Protein AF-A0A3B5MCC6-F1 (afdb_monomer_lite)

Sequence (179 aa):
FFPQTEEDYIPYPSVHEVLGRRSPFPLILLPQFGGYWIEGTNHEPKDPPEADHPPCPASHIKLETNSTAKIYRKNFMGKEHFNYYTMDAALSHLVFSMKYEVIGDQEHLRLMLRTKYKTYHDVIPISCLTEFPNVVQMAKLVCEEVNVDRFYPVLYPKVAVFFPPFPCHPSTRNHHDVT

Foldseek 3Di:
DDDPDPPPDQDFDDPVRQVPDDDDGDPDGARPVHDDPDPDPPDDDDDDDDDDDDPPCPPPPVPVDVVVVVCCCVPPQPDDWWWWWDAAPVQGIKIKIWDWDDDPNWIWIWIWIDTPVDIWIDIGTCVVPPDDDDPQVVVCVGPVPDDDPDIGTPPDPCVSVVPDPDPDPPPPPDDDDDD

pLDDT: mean 72.07, std 21.28, range [33.03, 96.0]

Radius of gyration: 26.34 Å; chains: 1; bounding box: 78×43×55 Å

Secondary structure (DSSP, 8-state):
-----TT---PPPPHHHHHTSPSSPPSS---TT--------------PPPS---------------HHHHHHHHHTTTS--EEEEEEETTTEEEEEEEEEEEETTEEEEEEEEE-SS-EEEEEEEGGG-SS---HHHHHHHH-TT---S--EE---TTHHHH-----------------

Structure (mmCIF, N/CA/C/O backbone):
data_AF-A0A3B5MCC6-F1
#
_entry.id   AF-A0A3B5MCC6-F1
#
loop_
_atom_site.group_PDB
_atom_site.id
_atom_site.type_symbol
_atom_site.label_atom_id
_atom_site.label_alt_id
_atom_site.label_comp_id
_atom_site.label_asym_id
_atom_site.label_entity_id
_atom_site.label_seq_id
_atom_site.pdbx_PDB_ins_code
_atom_site.Cartn_x
_atom_site.Cartn_y
_atom_site.Cartn_z
_atom_site.occupancy
_atom_site.B_iso_or_equiv
_atom_site.auth_seq_id
_atom_site.auth_comp_id
_atom_site.auth_asym_id
_atom_site.auth_atom_id
_atom_site.pdbx_PDB_model_num
ATOM 1 N N . PHE A 1 1 ? 56.166 11.956 30.567 1.00 33.41 1 PHE A N 1
ATOM 2 C CA . PHE A 1 1 ? 57.137 11.247 29.716 1.00 33.41 1 PHE A CA 1
ATOM 3 C C . PHE A 1 1 ? 56.467 11.004 28.379 1.00 33.41 1 PHE A C 1
ATOM 5 O O . PHE A 1 1 ? 55.558 10.192 28.313 1.00 33.41 1 PHE A O 1
ATOM 12 N N . PHE A 1 2 ? 56.833 11.785 27.364 1.00 37.22 2 PHE A N 1
ATOM 13 C CA . PHE A 1 2 ? 56.414 11.539 25.987 1.00 37.22 2 PHE A CA 1
ATOM 14 C C . PHE A 1 2 ? 57.323 10.470 25.380 1.00 37.22 2 PHE A C 1
ATOM 16 O O . PHE A 1 2 ? 58.540 10.560 25.550 1.00 37.22 2 PHE A O 1
ATOM 23 N N . PRO A 1 3 ? 56.758 9.559 24.588 1.00 34.88 3 PRO A N 1
ATOM 24 C CA . PRO A 1 3 ? 57.326 9.251 23.298 1.00 34.88 3 PRO A CA 1
ATOM 25 C C . PRO A 1 3 ? 56.350 9.763 22.236 1.00 34.88 3 PRO A C 1
ATOM 27 O O . PRO A 1 3 ? 55.245 9.258 22.077 1.00 34.88 3 PRO A O 1
ATOM 30 N N . GLN A 1 4 ? 56.757 10.825 21.541 1.00 49.97 4 GLN A N 1
ATOM 31 C CA . GLN A 1 4 ? 56.375 10.998 20.148 1.00 49.97 4 GLN A CA 1
ATOM 32 C C . GLN A 1 4 ? 57.228 9.993 19.378 1.00 49.97 4 GLN A C 1
ATOM 34 O O . GLN A 1 4 ? 58.433 10.200 19.251 1.00 49.97 4 GLN A O 1
ATOM 39 N N . THR A 1 5 ? 56.637 8.902 18.910 1.00 44.19 5 THR A N 1
ATOM 40 C CA . THR A 1 5 ? 57.258 8.081 17.874 1.00 44.19 5 THR A CA 1
ATOM 41 C C . THR A 1 5 ? 56.305 8.012 16.698 1.00 44.19 5 THR A C 1
ATOM 43 O O . THR A 1 5 ? 55.149 7.616 16.811 1.00 44.19 5 THR A O 1
ATOM 46 N N . GLU A 1 6 ? 56.826 8.434 15.556 1.00 49.50 6 GLU A N 1
ATOM 47 C CA . GLU A 1 6 ? 56.264 8.410 14.203 1.00 49.50 6 GLU A CA 1
ATOM 48 C C . GLU A 1 6 ? 55.990 6.969 13.695 1.00 49.50 6 GLU A C 1
ATOM 50 O O . GLU A 1 6 ? 55.875 6.730 12.498 1.00 49.50 6 GLU A O 1
ATOM 55 N N . GLU A 1 7 ? 55.914 5.989 14.603 1.00 46.84 7 GLU A N 1
ATOM 56 C CA . GLU A 1 7 ? 56.050 4.551 14.338 1.00 46.84 7 GLU A CA 1
ATOM 57 C C . GLU A 1 7 ? 54.739 3.757 14.468 1.00 46.84 7 GLU A C 1
ATOM 59 O O . GLU A 1 7 ? 54.701 2.593 14.083 1.00 46.84 7 GLU A O 1
ATOM 64 N N . ASP A 1 8 ? 53.637 4.378 14.899 1.00 51.34 8 ASP A N 1
ATOM 65 C CA . ASP A 1 8 ? 52.314 3.726 14.957 1.00 51.34 8 ASP A CA 1
ATOM 66 C C . ASP A 1 8 ? 51.485 3.925 13.670 1.00 51.34 8 ASP A C 1
ATOM 68 O O . ASP A 1 8 ? 50.261 3.759 13.653 1.00 51.34 8 ASP A O 1
ATOM 72 N N . TYR A 1 9 ? 52.130 4.283 12.553 1.00 55.53 9 TYR A N 1
ATOM 73 C CA . TYR A 1 9 ? 51.455 4.329 11.259 1.00 55.53 9 TYR A CA 1
ATOM 74 C C . TYR A 1 9 ? 51.383 2.926 10.653 1.00 55.53 9 TYR A C 1
ATOM 76 O O . TYR A 1 9 ? 52.325 2.441 10.031 1.00 55.53 9 TYR A O 1
ATOM 84 N N . ILE A 1 10 ? 50.233 2.273 10.808 1.00 60.38 10 ILE A N 1
ATOM 85 C CA . ILE A 1 10 ? 49.929 1.032 10.093 1.00 60.38 10 ILE A CA 1
ATOM 86 C C . ILE A 1 10 ? 49.750 1.376 8.602 1.00 60.38 10 ILE A C 1
ATOM 88 O O . ILE A 1 10 ? 48.780 2.059 8.258 1.00 60.38 10 ILE A O 1
ATOM 92 N N . PRO A 1 11 ? 50.633 0.918 7.693 1.00 66.06 11 PRO A N 1
ATOM 93 C CA . PRO A 1 11 ? 50.553 1.297 6.291 1.00 66.06 11 PRO A CA 1
ATOM 94 C C . PRO A 1 11 ? 49.336 0.643 5.628 1.00 66.06 11 PRO A C 1
ATOM 96 O O . PRO A 1 11 ? 49.223 -0.583 5.542 1.00 66.06 11 PRO A O 1
ATOM 99 N N . TYR A 1 12 ? 48.422 1.470 5.122 1.00 65.69 12 TYR A N 1
ATOM 100 C CA . TYR A 1 12 ? 47.371 1.008 4.221 1.00 65.69 12 TYR A CA 1
ATOM 101 C C . TYR A 1 12 ? 47.930 0.879 2.798 1.00 65.69 12 TYR A C 1
ATOM 103 O O . TYR A 1 12 ? 48.742 1.712 2.385 1.00 65.69 12 TY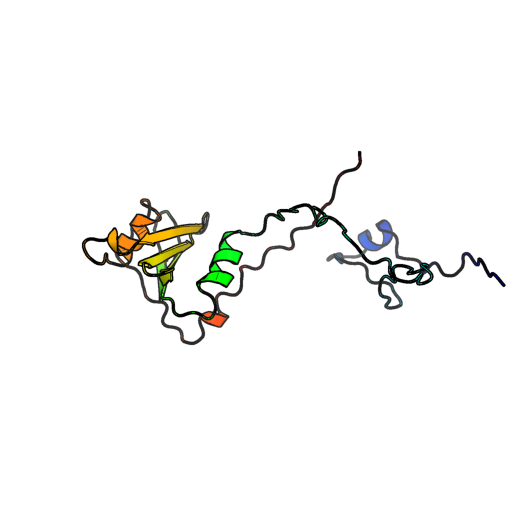R A O 1
ATOM 111 N N . PRO A 1 13 ? 47.503 -0.139 2.027 1.00 68.94 13 PRO A N 1
ATOM 112 C CA . PRO A 1 13 ? 47.920 -0.267 0.637 1.00 68.94 13 PRO A CA 1
ATOM 113 C C . PRO A 1 13 ? 47.466 0.964 -0.150 1.00 68.94 13 PRO A C 1
ATOM 115 O O . PRO A 1 13 ? 46.351 1.462 0.036 1.00 68.94 13 PRO A O 1
ATOM 118 N N . SER A 1 14 ? 48.326 1.459 -1.040 1.00 72.81 14 SER A N 1
ATOM 119 C CA . SER A 1 14 ? 47.983 2.628 -1.853 1.00 72.81 14 SER A CA 1
ATOM 120 C C . SER A 1 14 ? 46.814 2.312 -2.791 1.00 72.81 14 SER A C 1
ATOM 122 O O . SER A 1 14 ? 46.636 1.174 -3.230 1.00 72.81 14 SER A O 1
ATOM 124 N N . VAL A 1 15 ? 46.037 3.332 -3.165 1.00 71.75 15 VAL A N 1
ATOM 125 C CA . VAL A 1 15 ? 44.920 3.171 -4.114 1.00 71.75 15 VAL A CA 1
ATOM 126 C C . VAL A 1 15 ? 45.390 2.508 -5.418 1.00 71.75 15 VAL A C 1
ATOM 128 O O . VAL A 1 15 ? 44.724 1.614 -5.932 1.00 71.75 15 VAL A O 1
ATOM 131 N N . HIS A 1 16 ? 46.580 2.868 -5.905 1.00 74.69 16 HIS A N 1
ATOM 132 C CA . HIS A 1 16 ? 47.186 2.285 -7.105 1.00 74.69 16 HIS A CA 1
ATOM 133 C C . HIS A 1 16 ? 47.501 0.786 -6.948 1.00 74.69 16 HIS A C 1
ATOM 135 O O . HIS A 1 16 ? 47.329 0.017 -7.891 1.00 74.69 16 HIS A O 1
ATOM 141 N N . GLU A 1 17 ? 47.903 0.351 -5.753 1.00 76.31 17 GLU A N 1
ATOM 142 C CA . GLU A 1 17 ? 48.181 -1.056 -5.447 1.00 76.31 17 GLU A CA 1
ATOM 143 C C . GLU A 1 17 ? 46.896 -1.897 -5.385 1.00 76.31 17 GLU A C 1
ATOM 145 O O . GLU A 1 17 ? 46.863 -3.040 -5.844 1.00 76.31 17 GLU A O 1
ATOM 150 N N . VAL A 1 18 ? 45.813 -1.326 -4.854 1.00 73.94 18 VAL A N 1
ATOM 151 C CA . VAL A 1 18 ? 44.501 -1.988 -4.779 1.00 73.94 18 VAL A CA 1
ATOM 152 C C . VAL A 1 18 ? 43.879 -2.119 -6.168 1.00 73.94 18 VAL A C 1
ATOM 154 O O . VAL A 1 18 ? 43.361 -3.184 -6.506 1.00 73.94 18 VAL A O 1
ATOM 157 N N . LEU A 1 19 ? 43.979 -1.070 -6.988 1.00 73.06 19 LEU A N 1
ATOM 158 C CA . LEU A 1 19 ? 43.454 -1.047 -8.355 1.00 73.06 19 LEU A CA 1
ATOM 159 C C . LEU A 1 19 ? 44.284 -1.882 -9.345 1.00 73.06 19 LEU A C 1
ATOM 161 O O . LEU A 1 19 ? 43.780 -2.248 -10.404 1.00 73.06 19 LEU A O 1
ATOM 165 N N . GLY A 1 20 ? 45.525 -2.236 -8.998 1.00 76.75 20 GLY A N 1
ATOM 166 C CA . GLY A 1 20 ? 46.351 -3.171 -9.768 1.00 76.75 20 GLY A CA 1
ATOM 167 C C . GLY A 1 20 ? 45.939 -4.646 -9.632 1.00 76.75 20 GLY A C 1
ATOM 168 O O . GLY A 1 20 ? 46.444 -5.496 -10.368 1.00 76.75 20 GLY A O 1
ATOM 169 N N . ARG A 1 21 ? 45.034 -4.982 -8.700 1.00 78.44 21 ARG A N 1
ATOM 170 C CA . ARG A 1 21 ? 44.559 -6.359 -8.472 1.00 78.44 21 ARG A CA 1
ATOM 171 C C . ARG A 1 21 ? 43.465 -6.745 -9.473 1.00 78.44 21 ARG A C 1
ATOM 173 O O . ARG A 1 21 ? 42.794 -5.900 -10.055 1.00 78.44 21 ARG A O 1
ATOM 180 N N . ARG A 1 22 ? 43.267 -8.050 -9.690 1.00 68.94 22 ARG A N 1
ATOM 181 C CA . ARG A 1 22 ? 42.173 -8.538 -10.547 1.00 68.94 22 ARG A CA 1
ATOM 182 C C . ARG A 1 22 ? 40.823 -8.281 -9.874 1.00 68.94 22 ARG A C 1
ATOM 184 O O . ARG A 1 22 ? 40.689 -8.476 -8.671 1.00 68.94 22 ARG A O 1
ATOM 191 N N . SER A 1 23 ? 39.834 -7.872 -10.666 1.00 68.19 23 SER A N 1
ATOM 192 C CA . SER A 1 23 ? 38.463 -7.625 -10.208 1.00 68.19 23 SER A CA 1
ATOM 193 C C . SER A 1 23 ? 37.859 -8.842 -9.486 1.00 68.19 23 SER A C 1
ATOM 195 O O . SER A 1 23 ? 38.137 -9.969 -9.913 1.00 68.19 23 SER A O 1
ATOM 197 N N . PRO A 1 24 ? 36.958 -8.648 -8.501 1.00 70.62 24 PRO A N 1
ATOM 198 C CA . PRO A 1 24 ? 36.338 -7.380 -8.087 1.00 70.62 24 PRO A CA 1
ATOM 199 C C . PRO A 1 24 ? 37.113 -6.622 -6.995 1.00 70.62 24 PRO A C 1
ATOM 201 O O . PRO A 1 24 ? 37.645 -7.218 -6.062 1.00 70.62 24 PRO A O 1
ATOM 204 N N . PHE A 1 25 ? 37.139 -5.289 -7.099 1.00 76.38 25 PHE A N 1
ATOM 205 C CA . PHE A 1 25 ? 37.802 -4.424 -6.120 1.00 76.38 25 PHE A CA 1
ATOM 206 C C . PHE A 1 25 ? 36.980 -4.299 -4.829 1.00 76.38 25 PHE A C 1
ATOM 208 O O . PHE A 1 25 ? 35.753 -4.184 -4.895 1.00 76.38 25 PHE A O 1
ATOM 215 N N . PRO A 1 26 ? 37.628 -4.295 -3.653 1.00 72.00 26 PRO A N 1
ATOM 216 C CA . PRO A 1 26 ? 36.928 -4.134 -2.387 1.00 72.00 26 PRO A CA 1
ATOM 217 C C . PRO A 1 26 ? 36.353 -2.717 -2.260 1.00 72.00 26 PRO A C 1
ATOM 219 O O . PRO A 1 26 ? 37.056 -1.733 -2.471 1.00 72.00 26 PRO A O 1
ATOM 222 N N . LEU A 1 27 ? 35.080 -2.614 -1.864 1.00 70.50 27 LEU A N 1
ATOM 223 C CA . LEU A 1 27 ? 34.432 -1.330 -1.551 1.00 70.50 27 LEU A CA 1
ATOM 224 C C . LEU A 1 27 ? 34.966 -0.706 -0.250 1.00 70.50 27 LEU A C 1
ATOM 226 O O . LEU A 1 27 ? 34.850 0.499 -0.055 1.00 70.50 27 LEU A O 1
ATOM 230 N N . ILE A 1 28 ? 35.525 -1.527 0.645 1.00 71.19 28 ILE A N 1
ATOM 231 C CA . ILE A 1 28 ? 36.102 -1.115 1.927 1.00 71.19 28 ILE A CA 1
ATOM 232 C C . ILE A 1 28 ? 37.450 -1.818 2.082 1.00 71.19 28 ILE A C 1
ATOM 234 O O . ILE A 1 28 ? 37.524 -3.045 2.005 1.00 71.19 28 ILE A O 1
ATOM 238 N N . LEU A 1 29 ? 38.509 -1.045 2.323 1.00 67.19 29 LEU A N 1
ATOM 239 C CA . LEU A 1 29 ? 39.814 -1.574 2.704 1.00 67.19 29 LEU A CA 1
ATOM 240 C C . LEU A 1 29 ? 39.858 -1.703 4.221 1.00 67.19 29 LEU A C 1
ATOM 242 O O . LEU A 1 29 ? 39.851 -0.707 4.940 1.00 67.19 29 LEU A O 1
ATOM 246 N N . LEU A 1 30 ? 39.868 -2.941 4.700 1.00 63.84 30 LEU A N 1
ATOM 247 C CA . LEU A 1 30 ? 40.034 -3.207 6.120 1.00 63.84 30 LEU A CA 1
ATOM 248 C C . LEU A 1 30 ? 41.505 -2.997 6.521 1.00 63.84 30 LEU A C 1
ATOM 250 O O . LEU A 1 30 ? 42.397 -3.339 5.737 1.00 63.84 30 LEU A O 1
ATOM 254 N N . PRO A 1 31 ? 41.776 -2.481 7.733 1.00 65.44 31 PRO A N 1
ATOM 255 C CA . PRO A 1 31 ? 43.127 -2.455 8.281 1.00 65.44 31 PRO A CA 1
ATOM 256 C C . PRO A 1 31 ? 43.690 -3.876 8.335 1.00 65.44 31 PRO A C 1
ATOM 258 O O . PRO A 1 31 ? 43.001 -4.793 8.784 1.00 65.44 31 PRO A O 1
ATOM 261 N N . GLN A 1 32 ? 44.942 -4.064 7.912 1.00 59.84 32 GLN A N 1
ATOM 262 C CA . GLN A 1 32 ? 45.562 -5.395 7.808 1.00 59.84 32 GLN A CA 1
ATOM 263 C C . GLN A 1 32 ? 45.638 -6.137 9.154 1.00 59.84 32 GLN A C 1
ATOM 265 O O . GLN A 1 32 ? 45.666 -7.363 9.180 1.00 59.84 32 GLN A O 1
ATOM 270 N N . PHE A 1 33 ? 45.612 -5.397 10.264 1.00 61.53 33 PHE A N 1
ATOM 271 C CA . PHE A 1 33 ? 45.698 -5.935 11.621 1.00 61.53 33 PHE A CA 1
ATOM 272 C C . PHE A 1 33 ? 44.372 -5.909 12.391 1.00 61.53 33 PHE A C 1
ATOM 274 O O . PHE A 1 33 ? 44.370 -6.208 13.577 1.00 61.53 33 PHE A O 1
ATOM 281 N N . GLY A 1 34 ? 43.250 -5.575 11.738 1.00 60.12 34 GLY A N 1
ATOM 282 C CA . GLY A 1 34 ? 41.932 -5.563 12.378 1.00 60.12 34 GLY A CA 1
ATOM 283 C C . GLY A 1 34 ? 41.836 -4.553 13.526 1.00 60.12 34 GLY A C 1
ATOM 284 O O . GLY A 1 34 ? 41.986 -4.904 14.690 1.00 60.12 34 GLY A O 1
ATOM 285 N N . GLY A 1 35 ? 41.547 -3.293 13.198 1.00 62.03 35 GLY A N 1
ATOM 286 C CA . GLY A 1 35 ? 41.326 -2.225 14.175 1.00 62.03 35 GLY A CA 1
ATOM 287 C C . GLY A 1 35 ? 40.016 -1.486 13.919 1.00 62.03 35 GLY A C 1
ATOM 288 O O . GLY A 1 35 ? 39.543 -1.416 12.784 1.00 62.03 35 GLY A O 1
ATOM 289 N N . TYR A 1 36 ? 39.434 -0.928 14.977 1.00 56.56 36 TYR A N 1
ATOM 290 C CA . TYR A 1 36 ? 38.357 0.055 14.881 1.00 56.56 36 TYR A CA 1
ATOM 291 C C . TYR A 1 36 ? 38.975 1.455 14.897 1.00 56.56 36 TYR A C 1
ATOM 293 O O . TYR A 1 36 ? 40.014 1.660 15.521 1.00 56.56 36 TYR A O 1
ATOM 301 N N . TRP A 1 37 ? 38.348 2.417 14.219 1.00 58.12 37 TRP A N 1
ATOM 302 C CA . TRP A 1 37 ? 38.738 3.822 14.327 1.00 58.12 37 TRP A CA 1
ATOM 303 C C . TRP A 1 37 ? 38.507 4.273 15.768 1.00 58.12 37 TRP A C 1
ATOM 305 O O . TRP A 1 37 ? 37.364 4.417 16.197 1.00 58.12 37 TRP A O 1
ATOM 315 N N . ILE A 1 38 ? 39.587 4.430 16.529 1.00 53.94 38 ILE A N 1
ATOM 316 C CA . ILE A 1 38 ? 39.522 4.970 17.882 1.00 53.94 38 ILE A CA 1
ATOM 317 C C . ILE A 1 38 ? 39.633 6.481 17.725 1.00 53.94 38 ILE A C 1
ATOM 319 O O . ILE A 1 38 ? 40.717 7.020 17.511 1.00 53.94 38 ILE A O 1
ATOM 323 N N . GLU A 1 39 ? 38.492 7.160 17.737 1.00 60.19 39 GLU A N 1
ATOM 324 C CA . GLU A 1 39 ? 38.467 8.612 17.856 1.00 60.19 39 GLU A CA 1
ATOM 325 C C . GLU A 1 39 ? 39.092 8.960 19.211 1.00 60.19 39 GLU A C 1
ATOM 327 O O . GLU A 1 39 ? 38.610 8.528 20.259 1.00 60.19 39 GLU A O 1
ATOM 332 N N . GLY A 1 40 ? 40.247 9.628 19.189 1.00 53.03 40 GLY A N 1
ATOM 333 C CA . GLY A 1 40 ? 41.027 9.899 20.389 1.00 53.03 40 GLY A CA 1
ATOM 334 C C . GLY A 1 40 ? 40.257 10.809 21.338 1.00 53.03 40 GLY A C 1
ATOM 335 O O . GLY A 1 40 ? 40.265 12.025 21.174 1.00 53.03 40 GLY A O 1
ATOM 336 N N . THR A 1 41 ? 39.624 10.243 22.362 1.00 52.53 41 THR A N 1
ATOM 337 C CA . THR A 1 41 ? 39.023 10.999 23.464 1.00 52.53 41 THR A CA 1
ATOM 338 C C . THR A 1 41 ? 40.120 11.504 24.405 1.00 52.53 41 THR A C 1
ATOM 340 O O . THR A 1 41 ? 40.207 11.083 25.555 1.00 52.53 41 THR A O 1
ATOM 343 N N . ASN A 1 42 ? 40.977 12.411 23.930 1.00 51.00 42 ASN A N 1
ATOM 344 C CA . ASN A 1 42 ? 41.877 13.196 24.782 1.00 51.00 42 ASN A CA 1
ATOM 345 C C . ASN A 1 42 ? 41.143 14.427 25.332 1.00 51.00 42 ASN A C 1
ATOM 347 O O . ASN A 1 42 ? 41.609 15.557 25.208 1.00 51.00 42 ASN A O 1
ATOM 351 N N . HIS A 1 43 ? 39.974 14.212 25.926 1.00 51.91 43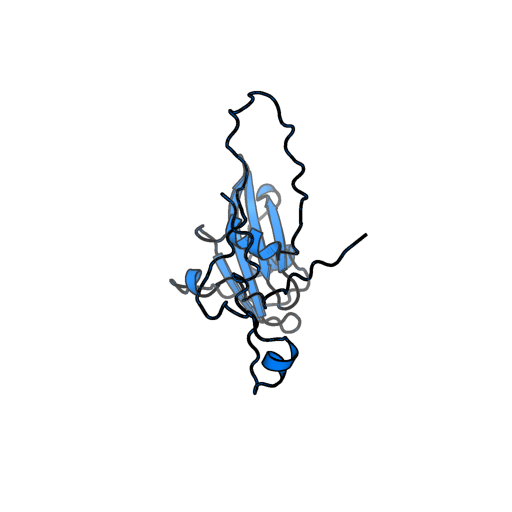 HIS A N 1
ATOM 352 C CA . HIS A 1 43 ? 39.346 15.220 26.762 1.00 51.91 43 HIS A CA 1
ATOM 353 C C . HIS A 1 43 ? 39.321 14.671 28.177 1.00 51.91 43 HIS A C 1
ATOM 355 O O . HIS A 1 43 ? 38.577 13.742 28.483 1.00 51.91 43 HIS A O 1
ATOM 361 N N . GLU A 1 44 ? 40.181 15.233 29.026 1.00 42.75 44 GLU A N 1
ATOM 362 C CA . GLU A 1 44 ? 40.066 15.049 30.466 1.00 42.75 44 GLU A CA 1
ATOM 363 C C . GLU A 1 44 ? 38.631 15.403 30.885 1.00 42.75 44 GLU A C 1
ATOM 365 O O . GLU A 1 44 ? 38.132 16.463 30.484 1.00 42.75 44 GLU A O 1
ATOM 370 N N . PRO A 1 45 ? 37.937 14.536 31.641 1.00 44.94 45 PRO A N 1
ATOM 371 C CA . PRO A 1 45 ? 36.566 14.791 32.038 1.00 44.94 45 PRO A CA 1
ATOM 372 C C . PRO A 1 45 ? 36.573 15.911 33.081 1.00 44.94 45 PRO A C 1
ATOM 374 O O . PRO A 1 45 ? 36.793 15.674 34.265 1.00 44.94 45 PRO A O 1
ATOM 377 N N . LYS A 1 46 ? 36.373 17.155 32.638 1.00 39.34 46 LYS A N 1
ATOM 378 C CA . LYS A 1 46 ? 35.967 18.239 33.534 1.00 39.34 46 LYS A CA 1
ATOM 379 C C . LYS A 1 46 ? 34.474 18.095 33.813 1.00 39.34 46 LYS A C 1
ATOM 381 O O . LYS A 1 46 ? 33.697 17.867 32.889 1.00 39.34 46 LYS A O 1
ATOM 386 N N . ASP A 1 47 ? 34.137 18.199 35.094 1.00 40.91 47 ASP A N 1
ATOM 387 C CA . ASP A 1 47 ? 32.806 18.061 35.691 1.00 40.91 47 ASP A CA 1
ATOM 388 C C . ASP A 1 47 ? 31.675 18.738 34.891 1.00 40.91 47 ASP A C 1
ATOM 390 O O . ASP A 1 47 ? 31.908 19.741 34.208 1.00 40.91 47 ASP A O 1
ATOM 394 N N . PRO A 1 48 ? 30.434 18.220 34.977 1.00 45.09 48 PRO A N 1
ATOM 395 C CA . PRO A 1 48 ? 29.336 18.697 34.152 1.00 45.09 48 PRO A CA 1
ATOM 396 C C . PRO A 1 48 ? 28.893 20.095 34.606 1.00 45.09 48 PRO A C 1
ATOM 398 O O . PRO A 1 48 ? 28.583 20.277 35.785 1.00 45.09 48 PRO A O 1
ATOM 401 N N . PRO A 1 49 ? 28.774 21.082 33.704 1.00 40.25 49 PRO A N 1
ATOM 402 C CA . PRO A 1 49 ? 27.943 22.238 33.974 1.00 40.25 49 PRO A CA 1
ATOM 403 C C . PRO A 1 49 ? 26.487 21.880 33.659 1.00 40.25 49 PRO A C 1
ATOM 405 O O . PRO A 1 49 ? 26.150 21.503 32.537 1.00 40.25 49 PRO A O 1
ATOM 408 N N . GLU A 1 50 ? 25.629 22.003 34.669 1.00 46.03 50 GLU A N 1
ATOM 409 C CA . GLU A 1 50 ? 24.185 22.134 34.497 1.00 46.03 50 GLU A CA 1
ATOM 410 C C . GLU A 1 50 ? 23.831 23.375 33.653 1.00 46.03 50 GLU A C 1
ATOM 412 O O . GLU A 1 50 ? 24.542 24.381 33.671 1.00 46.03 50 GLU A O 1
ATOM 417 N N . ALA A 1 51 ? 22.648 23.293 33.036 1.00 47.19 51 ALA A N 1
ATOM 418 C CA . ALA A 1 51 ? 21.833 24.349 32.427 1.00 47.19 51 ALA A CA 1
ATOM 419 C C . ALA A 1 51 ? 21.998 24.630 30.914 1.00 47.19 51 ALA A C 1
ATOM 421 O O . ALA A 1 51 ? 23.017 25.109 30.425 1.00 47.19 51 ALA A O 1
ATOM 422 N N . ASP A 1 52 ? 20.876 24.389 30.223 1.00 46.16 52 ASP A N 1
ATOM 423 C CA . ASP A 1 52 ? 20.390 25.033 28.998 1.00 46.16 52 ASP A CA 1
ATOM 424 C C . ASP A 1 52 ? 21.323 25.082 27.783 1.00 46.16 52 ASP A C 1
ATOM 426 O O . ASP A 1 52 ? 21.8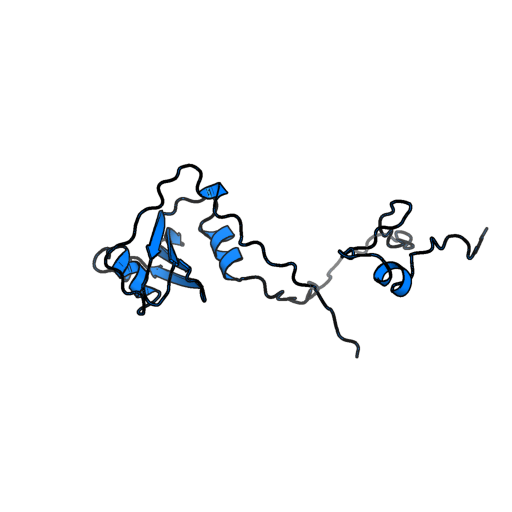19 26.127 27.360 1.00 46.16 52 ASP A O 1
ATOM 430 N N . HIS A 1 53 ? 21.435 23.940 27.105 1.00 42.84 53 HIS A N 1
ATOM 431 C CA . HIS A 1 53 ? 21.811 23.916 25.694 1.00 42.84 53 HIS A CA 1
ATOM 432 C C . HIS A 1 53 ? 20.526 23.990 24.846 1.00 42.84 53 HIS A C 1
ATOM 434 O O . HIS A 1 53 ? 19.651 23.133 25.008 1.00 42.84 53 HIS A O 1
ATOM 440 N N . PRO A 1 54 ? 20.378 24.964 23.926 1.00 43.41 54 PRO A N 1
ATOM 441 C CA . PRO A 1 54 ? 19.300 24.926 22.945 1.00 43.41 54 PRO A CA 1
ATOM 442 C C . PRO A 1 54 ? 19.414 23.617 22.150 1.00 43.41 54 PRO A C 1
ATOM 444 O O . PRO A 1 54 ? 20.541 23.169 21.915 1.00 43.41 54 PRO A O 1
ATOM 447 N N . PRO A 1 55 ? 18.302 22.995 21.707 1.00 41.22 55 PRO A N 1
ATOM 448 C CA . PRO A 1 55 ? 18.384 21.798 20.887 1.00 41.22 55 PRO A CA 1
ATOM 449 C C . PRO A 1 55 ? 19.234 22.137 19.669 1.00 41.22 55 PRO A C 1
ATOM 451 O O . PRO A 1 55 ? 18.843 22.978 18.857 1.00 41.22 55 PRO A O 1
ATOM 454 N N . CYS A 1 56 ? 20.415 21.523 19.574 1.00 33.03 56 CYS A N 1
ATOM 455 C CA . CYS A 1 56 ? 21.256 21.630 18.398 1.00 33.03 56 CYS A CA 1
ATOM 456 C C . CYS A 1 56 ? 20.354 21.390 17.184 1.00 33.03 56 CYS A C 1
ATOM 458 O O . CYS A 1 56 ? 19.688 20.346 17.141 1.00 33.03 56 CYS A O 1
ATOM 460 N N . PRO A 1 57 ? 20.296 22.304 16.200 1.00 45.22 57 PRO A N 1
ATOM 461 C CA . PRO A 1 57 ? 19.695 21.993 14.924 1.00 45.22 57 PRO A CA 1
ATOM 462 C C . PRO A 1 57 ? 20.682 21.042 14.255 1.00 45.22 57 PRO A C 1
ATOM 464 O O . PRO A 1 57 ? 21.486 21.438 13.414 1.00 45.22 57 PRO A O 1
ATOM 467 N N . ALA A 1 58 ? 20.661 19.780 14.691 1.00 45.25 58 ALA A N 1
ATOM 468 C CA . ALA A 1 58 ? 21.146 18.662 13.922 1.00 45.25 58 ALA A CA 1
ATOM 469 C C . ALA A 1 58 ? 20.311 18.713 12.654 1.00 45.25 58 ALA A C 1
ATOM 471 O O . ALA A 1 58 ? 19.157 18.277 12.608 1.00 45.25 58 ALA A O 1
ATOM 472 N N . SER A 1 59 ? 20.891 19.437 11.703 1.00 46.97 59 SER A N 1
ATOM 473 C CA . SER A 1 59 ? 20.616 19.448 10.293 1.00 46.97 59 SER A CA 1
ATOM 474 C C . SER A 1 59 ? 19.757 18.248 9.960 1.00 46.97 59 SER A C 1
ATOM 476 O O . SER A 1 59 ? 20.149 17.089 10.111 1.00 46.97 59 SER A O 1
ATOM 478 N N . HIS A 1 60 ? 18.533 18.554 9.549 1.00 47.16 60 HIS A N 1
ATOM 479 C CA . HIS A 1 60 ? 17.669 17.647 8.827 1.00 47.16 60 HIS A CA 1
ATOM 480 C C . HIS A 1 60 ? 18.438 17.237 7.557 1.00 47.16 60 HIS A C 1
ATOM 482 O O . HIS A 1 60 ? 18.171 17.726 6.462 1.00 47.16 60 HIS A O 1
ATOM 488 N N . ILE A 1 61 ? 19.440 16.363 7.693 1.00 48.69 61 ILE A N 1
ATOM 489 C CA . ILE A 1 61 ? 20.096 15.678 6.593 1.00 48.69 61 ILE A CA 1
ATOM 490 C C . ILE A 1 61 ? 19.019 14.721 6.119 1.00 48.69 61 ILE A C 1
ATOM 492 O O . ILE A 1 61 ? 18.879 13.582 6.576 1.00 48.69 61 ILE A O 1
ATOM 496 N N . LYS A 1 62 ? 18.161 15.258 5.255 1.00 48.81 62 LYS A N 1
ATOM 497 C CA . LYS A 1 62 ? 17.101 14.557 4.559 1.00 48.81 62 LYS A CA 1
ATOM 498 C C . LYS A 1 62 ? 17.800 13.688 3.524 1.00 48.81 62 LYS A C 1
ATOM 500 O O . LYS A 1 62 ? 17.762 13.955 2.334 1.00 48.81 62 LYS A O 1
ATOM 505 N N . LEU A 1 63 ? 18.489 12.658 4.018 1.00 52.72 63 LEU A N 1
ATOM 506 C CA . LEU A 1 63 ? 18.940 11.531 3.228 1.00 52.72 63 LEU A CA 1
ATOM 507 C C . LEU A 1 63 ? 17.722 11.122 2.405 1.00 52.72 63 LEU A C 1
ATOM 509 O O . LEU A 1 63 ? 16.684 10.859 3.027 1.00 52.72 63 LEU A O 1
ATOM 513 N N . GLU A 1 64 ? 17.838 11.141 1.073 1.00 47.66 64 GLU A N 1
ATOM 514 C CA . GLU A 1 64 ? 16.859 10.704 0.060 1.00 47.66 64 GLU A CA 1
ATOM 515 C C . GLU A 1 64 ? 16.433 9.253 0.349 1.00 47.66 64 GLU A C 1
ATOM 517 O O . GLU A 1 64 ? 16.794 8.278 -0.300 1.00 47.66 64 GLU A O 1
ATOM 522 N N . THR A 1 65 ? 15.732 9.073 1.458 1.00 52.66 65 THR A N 1
ATOM 523 C CA . THR A 1 65 ? 15.326 7.791 1.989 1.00 52.66 65 THR A CA 1
ATOM 524 C C . THR A 1 65 ? 13.941 7.622 1.441 1.00 52.66 65 THR A C 1
ATOM 526 O O . THR A 1 65 ? 13.048 8.288 1.963 1.00 52.66 65 THR A O 1
ATOM 529 N N . ASN A 1 66 ? 13.788 6.778 0.415 1.00 62.84 66 ASN A N 1
ATOM 530 C CA . ASN A 1 66 ? 12.512 6.319 -0.143 1.00 62.84 66 ASN A CA 1
ATOM 531 C C . ASN A 1 66 ? 11.376 6.492 0.880 1.00 62.84 66 ASN A C 1
ATOM 533 O O . ASN A 1 66 ? 11.200 5.654 1.775 1.00 62.84 66 ASN A O 1
ATOM 537 N N . SER A 1 67 ? 10.669 7.626 0.815 1.00 73.38 67 SER A N 1
ATOM 538 C CA . SER A 1 67 ? 9.706 8.047 1.845 1.00 73.38 67 SER A CA 1
ATOM 539 C C . SER A 1 67 ? 8.610 6.992 1.990 1.00 73.38 67 SER A C 1
ATOM 541 O O . SER A 1 67 ? 8.190 6.651 3.094 1.00 73.38 67 SER A O 1
ATOM 543 N N . THR A 1 68 ? 8.286 6.345 0.877 1.00 77.81 68 THR A N 1
ATOM 544 C CA . THR A 1 68 ? 7.457 5.153 0.752 1.00 77.81 68 THR A CA 1
ATOM 545 C C . THR A 1 68 ? 7.883 3.987 1.646 1.00 77.81 68 THR A C 1
ATOM 547 O O . THR A 1 68 ? 7.046 3.403 2.332 1.00 77.81 68 THR A O 1
ATOM 550 N N . ALA A 1 69 ? 9.170 3.630 1.682 1.00 75.19 69 ALA A N 1
ATOM 551 C CA . ALA A 1 69 ? 9.640 2.505 2.492 1.00 75.19 69 ALA A CA 1
ATOM 552 C C . ALA A 1 69 ? 9.479 2.796 3.992 1.00 75.19 69 ALA A C 1
ATOM 554 O O . ALA A 1 69 ? 9.168 1.896 4.774 1.00 75.19 69 ALA A O 1
ATOM 555 N N . LYS A 1 70 ? 9.638 4.065 4.396 1.00 83.94 70 LYS A N 1
ATOM 556 C CA . LYS A 1 70 ? 9.332 4.517 5.761 1.00 83.94 70 LYS A CA 1
ATOM 557 C C . LYS A 1 70 ? 7.832 4.418 6.055 1.00 83.94 70 LYS A C 1
ATOM 559 O O . LYS A 1 70 ? 7.470 3.902 7.110 1.00 83.94 70 LYS A O 1
ATOM 564 N N . ILE A 1 71 ? 6.976 4.846 5.124 1.00 85.56 71 ILE A N 1
ATOM 565 C CA . ILE A 1 71 ? 5.511 4.768 5.254 1.00 85.56 71 ILE A CA 1
ATOM 566 C C . ILE A 1 71 ? 5.057 3.315 5.431 1.00 85.56 71 ILE A C 1
ATOM 568 O O . ILE A 1 71 ? 4.323 3.021 6.373 1.00 85.56 71 ILE A O 1
ATOM 572 N N . TYR A 1 72 ? 5.539 2.393 4.591 1.00 86.19 72 TYR A N 1
ATOM 573 C CA . TYR A 1 72 ? 5.163 0.981 4.681 1.00 86.19 72 TYR A CA 1
ATOM 574 C C . TYR A 1 72 ? 5.573 0.362 6.023 1.00 86.19 72 TYR A C 1
ATOM 576 O O . TYR A 1 72 ? 4.748 -0.240 6.710 1.00 86.19 72 TYR A O 1
ATOM 584 N N . ARG A 1 73 ? 6.825 0.582 6.449 1.00 88.12 73 ARG A N 1
ATOM 585 C CA . ARG A 1 73 ? 7.322 0.091 7.745 1.00 88.12 73 ARG A CA 1
ATOM 586 C C . ARG A 1 73 ? 6.547 0.655 8.934 1.00 88.12 73 ARG A C 1
ATOM 588 O O . ARG A 1 73 ? 6.303 -0.069 9.889 1.00 88.12 73 ARG A O 1
ATOM 595 N N . LYS A 1 74 ? 6.154 1.929 8.885 1.00 89.56 74 LYS A N 1
ATOM 596 C CA . LYS A 1 74 ? 5.420 2.583 9.978 1.00 89.56 74 LYS A CA 1
ATOM 597 C C . LYS A 1 74 ? 3.960 2.121 10.059 1.00 89.56 74 LYS A C 1
ATOM 599 O O . LYS A 1 74 ? 3.424 1.924 11.154 1.00 89.56 74 LYS A O 1
ATOM 604 N N . ASN A 1 75 ? 3.300 1.994 8.908 1.00 89.50 75 ASN A N 1
ATOM 605 C CA . ASN A 1 75 ? 1.842 1.902 8.857 1.00 89.50 75 ASN A CA 1
ATOM 606 C C . ASN A 1 75 ? 1.314 0.493 8.573 1.00 89.50 75 ASN A C 1
ATOM 608 O O . ASN A 1 75 ? 0.226 0.188 9.057 1.00 89.50 75 ASN A O 1
ATOM 612 N N . PHE A 1 76 ? 2.065 -0.347 7.856 1.00 89.06 76 PHE A N 1
ATOM 613 C CA . PHE A 1 76 ? 1.612 -1.664 7.384 1.00 89.06 76 PHE A CA 1
ATOM 614 C C . PHE A 1 76 ? 2.400 -2.826 8.003 1.00 89.06 76 PHE A C 1
ATOM 616 O O . PHE A 1 76 ? 1.826 -3.852 8.353 1.00 89.06 76 PHE A O 1
ATOM 623 N N . MET A 1 77 ? 3.715 -2.679 8.181 1.00 86.62 77 MET A N 1
ATOM 624 C CA . MET A 1 77 ? 4.551 -3.761 8.712 1.00 86.62 77 MET A CA 1
ATOM 625 C C . MET A 1 77 ? 4.141 -4.145 10.143 1.00 86.62 77 MET A C 1
ATOM 627 O O . MET A 1 77 ? 4.058 -3.288 11.020 1.00 86.62 77 MET A O 1
ATOM 631 N N . GLY A 1 78 ? 3.883 -5.438 10.367 1.00 85.25 78 GLY A N 1
ATOM 632 C CA . GLY A 1 78 ? 3.467 -5.976 11.670 1.00 85.25 78 GLY A CA 1
ATOM 633 C C . GLY A 1 78 ? 2.050 -5.588 12.110 1.00 85.25 78 GLY A C 1
ATOM 634 O O . GLY A 1 78 ? 1.680 -5.867 13.245 1.00 85.25 78 GLY A O 1
ATOM 635 N N . LYS A 1 79 ? 1.264 -4.943 11.240 1.00 89.88 79 LYS A N 1
ATOM 636 C CA . LYS A 1 79 ? -0.126 -4.546 11.495 1.00 89.88 79 LYS A CA 1
ATOM 637 C C . LYS A 1 79 ? -1.053 -5.268 10.525 1.00 89.88 79 LYS A C 1
ATOM 639 O O . LYS A 1 79 ? -0.623 -5.671 9.445 1.00 89.88 79 LYS A O 1
ATOM 644 N N . GLU A 1 80 ? -2.321 -5.408 10.890 1.00 89.94 80 GLU A N 1
ATOM 645 C CA . GLU A 1 80 ? -3.326 -5.960 9.984 1.00 89.94 80 GLU A CA 1
ATOM 646 C C . GLU A 1 80 ? -3.493 -5.048 8.761 1.00 89.94 80 GLU A C 1
ATOM 648 O O . GLU A 1 80 ? -3.646 -3.830 8.882 1.00 89.94 80 GLU A O 1
ATOM 653 N N . HIS A 1 81 ? -3.371 -5.639 7.576 1.00 93.94 81 HIS A N 1
ATOM 654 C CA . HIS A 1 81 ? -3.576 -4.988 6.289 1.00 93.94 81 HIS A CA 1
ATOM 655 C C . HIS A 1 81 ? -3.774 -6.051 5.209 1.00 93.94 81 HIS A C 1
ATOM 657 O O . HIS A 1 81 ? -3.288 -7.178 5.330 1.00 93.94 81 HIS A O 1
ATOM 663 N N . PHE A 1 82 ? -4.435 -5.673 4.120 1.00 93.44 82 PHE A N 1
ATOM 664 C CA . PHE A 1 82 ? -4.618 -6.535 2.962 1.00 93.44 82 PHE A CA 1
ATOM 665 C C . PHE A 1 82 ? -3.631 -6.153 1.870 1.00 93.44 82 PHE A C 1
ATOM 667 O O . PHE A 1 82 ? -3.436 -4.974 1.571 1.00 93.44 82 PHE A O 1
ATOM 674 N N . ASN A 1 83 ? -3.022 -7.165 1.261 1.00 94.25 83 ASN A N 1
ATOM 675 C CA . ASN A 1 83 ? -2.186 -6.998 0.084 1.00 94.25 83 ASN A CA 1
ATOM 676 C C . ASN A 1 83 ? -2.858 -7.665 -1.105 1.00 94.25 83 ASN A C 1
ATOM 678 O O . ASN A 1 83 ? -3.339 -8.795 -1.012 1.00 94.25 83 ASN A O 1
ATOM 682 N N . TYR A 1 84 ? -2.820 -6.976 -2.230 1.00 95.31 84 TYR A N 1
ATOM 683 C CA . TYR A 1 84 ? -3.287 -7.450 -3.510 1.00 95.31 84 TYR A CA 1
ATOM 684 C C . TYR A 1 84 ? -2.190 -7.276 -4.547 1.00 95.31 84 TYR A C 1
ATOM 686 O O . TYR A 1 84 ? -1.369 -6.359 -4.466 1.00 95.31 84 TYR A O 1
ATOM 694 N N . TYR A 1 85 ? -2.197 -8.142 -5.545 1.00 95.12 85 TYR A N 1
ATOM 695 C CA . TYR A 1 85 ? -1.352 -8.002 -6.716 1.00 95.12 85 TYR A CA 1
ATOM 696 C C . TYR A 1 85 ? -2.203 -8.077 -7.977 1.00 95.12 85 TYR A C 1
ATOM 698 O O . TYR A 1 85 ? -3.273 -8.692 -7.999 1.00 95.12 85 TYR A O 1
ATOM 706 N N . THR A 1 86 ? -1.733 -7.425 -9.027 1.00 95.19 86 THR A N 1
ATOM 707 C CA . THR A 1 86 ? -2.296 -7.550 -10.368 1.00 95.19 86 THR A CA 1
ATOM 708 C C . THR A 1 86 ? -1.230 -7.191 -11.398 1.00 95.19 86 THR A C 1
ATOM 710 O O . THR A 1 86 ? -0.107 -6.806 -11.051 1.00 95.19 86 THR A O 1
ATOM 713 N N . MET A 1 87 ? -1.568 -7.358 -12.667 1.00 93.88 87 MET A N 1
ATOM 714 C CA . MET A 1 87 ? -0.716 -6.999 -13.786 1.00 93.88 87 MET A CA 1
ATOM 715 C C . MET A 1 87 ? -1.520 -6.114 -14.729 1.00 93.88 87 MET A C 1
ATOM 717 O O . MET A 1 87 ? -2.523 -6.545 -15.289 1.00 93.88 87 MET A O 1
ATOM 721 N N . ASP A 1 88 ? -1.068 -4.878 -14.866 1.00 93.19 88 ASP A N 1
ATOM 722 C CA . ASP A 1 88 ? -1.613 -3.885 -15.777 1.00 93.19 88 ASP A CA 1
ATOM 723 C C . ASP A 1 88 ? -0.774 -3.876 -17.063 1.00 93.19 88 ASP A C 1
ATOM 725 O O . ASP A 1 88 ? 0.453 -4.005 -17.018 1.00 93.19 88 ASP A O 1
ATOM 729 N N . ALA A 1 89 ? -1.422 -3.749 -18.220 1.00 92.50 89 ALA A N 1
ATOM 730 C CA . ALA A 1 89 ? -0.728 -3.780 -19.506 1.00 92.50 89 ALA A CA 1
ATOM 731 C C . ALA A 1 89 ? 0.207 -2.570 -19.712 1.00 92.50 89 ALA A C 1
ATOM 733 O O . ALA A 1 89 ? 1.246 -2.708 -20.357 1.00 92.50 89 ALA A O 1
ATOM 734 N N . ALA A 1 90 ? -0.138 -1.407 -19.152 1.00 91.50 90 ALA A N 1
ATOM 735 C CA . ALA A 1 90 ? 0.640 -0.174 -19.251 1.00 91.50 90 ALA A CA 1
ATOM 736 C C . ALA A 1 90 ? 1.578 0.011 -18.047 1.00 91.50 90 ALA A C 1
ATOM 738 O O . ALA A 1 90 ? 2.759 0.330 -18.211 1.00 91.50 90 ALA A O 1
ATOM 739 N N . LEU A 1 91 ? 1.077 -0.224 -16.831 1.00 89.50 91 LEU A N 1
ATOM 740 C CA . LEU A 1 91 ? 1.813 0.014 -15.582 1.00 89.50 91 LEU A CA 1
ATOM 741 C C . LEU A 1 91 ? 2.621 -1.203 -15.095 1.00 89.50 91 LEU A C 1
ATOM 743 O O . LEU A 1 91 ? 3.387 -1.086 -14.132 1.00 89.50 91 LEU A O 1
ATOM 747 N N . SER A 1 92 ? 2.517 -2.346 -15.786 1.00 91.94 92 SER A N 1
ATOM 748 C CA . SER A 1 92 ? 3.168 -3.617 -15.449 1.00 91.94 92 SER A CA 1
ATOM 749 C C . SER A 1 92 ? 2.676 -4.180 -14.103 1.00 91.94 92 SER A C 1
ATOM 751 O O . SER A 1 92 ? 1.481 -4.177 -13.813 1.00 91.94 92 SER A O 1
ATOM 753 N N . HIS A 1 93 ? 3.564 -4.741 -13.284 1.00 93.06 93 HIS A N 1
ATOM 754 C CA . HIS A 1 93 ? 3.199 -5.338 -12.004 1.00 93.06 93 HIS A CA 1
ATOM 755 C C . HIS A 1 93 ? 2.775 -4.277 -10.993 1.00 93.06 93 HIS A C 1
ATOM 757 O O . HIS A 1 93 ? 3.535 -3.359 -10.671 1.00 93.06 93 HIS A O 1
ATOM 763 N N . LEU A 1 94 ? 1.578 -4.462 -10.447 1.00 94.81 94 LEU A N 1
ATOM 764 C CA . LEU A 1 94 ? 1.009 -3.603 -9.425 1.00 94.81 94 LEU A CA 1
ATOM 765 C C . LEU A 1 94 ? 0.886 -4.373 -8.117 1.00 94.81 94 LEU A C 1
ATOM 767 O O . LEU A 1 94 ? 0.357 -5.487 -8.079 1.00 94.81 94 LEU A O 1
ATOM 771 N N . VAL A 1 95 ? 1.339 -3.752 -7.032 1.00 94.81 95 VAL A N 1
ATOM 772 C CA . VAL A 1 95 ? 1.154 -4.270 -5.674 1.00 94.81 95 VAL A CA 1
ATOM 773 C C . VAL A 1 95 ? 0.402 -3.231 -4.868 1.00 94.81 95 VAL A C 1
ATOM 775 O O . VAL A 1 95 ? 0.908 -2.133 -4.632 1.00 94.81 95 VAL A O 1
ATOM 778 N N . PHE A 1 96 ? -0.794 -3.592 -4.427 1.00 96.00 96 PHE A N 1
ATOM 779 C CA . PHE A 1 96 ? -1.696 -2.711 -3.711 1.00 96.00 96 PHE A CA 1
ATOM 780 C C . PHE A 1 96 ? -1.846 -3.163 -2.263 1.00 96.00 96 PHE A C 1
ATOM 782 O O . PHE A 1 96 ? -2.237 -4.296 -1.995 1.00 96.00 96 PHE A O 1
ATOM 789 N N . SER A 1 97 ? -1.527 -2.281 -1.327 1.00 94.75 97 SER A N 1
ATOM 790 C CA . SER A 1 97 ? -1.671 -2.507 0.107 1.00 94.75 97 SER A CA 1
ATOM 791 C C . SER A 1 97 ? -2.747 -1.568 0.642 1.00 94.75 97 SER A C 1
ATOM 793 O O . SER A 1 97 ? -2.654 -0.355 0.456 1.00 94.75 97 SER A O 1
ATOM 795 N N . MET A 1 98 ? -3.750 -2.116 1.323 1.00 94.38 98 MET A N 1
ATOM 796 C CA . MET A 1 98 ? -4.810 -1.341 1.971 1.00 94.38 98 MET A CA 1
ATOM 797 C C . MET A 1 98 ? -4.888 -1.674 3.451 1.00 94.38 98 MET A C 1
ATOM 799 O O . MET A 1 98 ? -4.702 -2.824 3.857 1.00 94.38 98 MET A O 1
ATOM 803 N N . LYS A 1 99 ? -5.168 -0.661 4.260 1.00 94.38 99 LYS A N 1
ATOM 804 C CA . LYS A 1 99 ? -5.298 -0.810 5.699 1.00 94.38 99 LYS A CA 1
ATOM 805 C C . LYS A 1 99 ? -6.422 0.062 6.223 1.00 94.38 99 LYS A C 1
ATOM 807 O O . LYS A 1 99 ? -6.490 1.247 5.909 1.00 94.38 99 LYS A O 1
ATOM 812 N N . TYR A 1 100 ? -7.236 -0.538 7.076 1.00 93.44 100 TYR A N 1
ATOM 813 C CA . TYR A 1 100 ? -8.193 0.171 7.899 1.00 93.44 100 TYR A CA 1
ATOM 814 C C . TYR A 1 100 ? -7.519 0.666 9.179 1.00 93.44 100 TYR A C 1
ATOM 816 O O . TYR A 1 100 ? -6.792 -0.091 9.831 1.00 93.44 100 TYR A O 1
ATOM 824 N N . GLU A 1 101 ? -7.719 1.928 9.541 1.00 93.25 101 GLU A N 1
ATOM 825 C CA . GLU A 1 101 ? -7.251 2.453 10.820 1.00 93.25 101 GLU A CA 1
ATOM 826 C C . GLU A 1 101 ? -8.163 3.548 11.366 1.00 93.25 101 GLU A C 1
ATOM 828 O O . GLU A 1 101 ? -8.740 4.331 10.619 1.00 93.25 101 GLU A O 1
ATOM 833 N N . VAL A 1 102 ? -8.257 3.622 12.692 1.00 93.12 102 VAL A N 1
ATOM 834 C CA . VAL A 1 102 ? -8.949 4.706 13.391 1.00 93.12 102 VAL A CA 1
ATOM 835 C C . VAL A 1 102 ? -7.903 5.738 13.804 1.00 93.12 102 VAL A C 1
ATOM 837 O O . VAL A 1 102 ? -6.933 5.409 14.491 1.00 93.12 102 VAL A O 1
ATOM 840 N N . ILE A 1 103 ? -8.066 6.977 13.345 1.00 90.69 103 ILE A N 1
ATOM 841 C CA . ILE A 1 103 ? -7.190 8.105 13.675 1.00 90.69 103 ILE A CA 1
ATOM 842 C C . ILE A 1 103 ? -8.012 9.074 14.525 1.00 90.69 103 ILE A C 1
ATOM 844 O O . ILE A 1 103 ? -8.920 9.733 14.022 1.00 90.69 103 ILE A O 1
ATOM 848 N N . GLY A 1 104 ? -7.707 9.143 15.823 1.00 90.50 104 GLY A N 1
ATOM 849 C CA . GLY A 1 104 ? -8.551 9.859 16.781 1.00 90.50 104 GLY A CA 1
ATOM 850 C C . GLY A 1 104 ? -9.870 9.116 16.985 1.00 90.50 104 GLY A C 1
ATOM 851 O O . GLY A 1 104 ? -9.852 7.998 17.487 1.00 90.50 104 GLY A O 1
ATOM 852 N N . ASP A 1 105 ? -10.974 9.730 16.560 1.00 92.19 105 ASP A N 1
ATOM 853 C CA . ASP A 1 105 ? -12.336 9.170 16.615 1.00 92.19 105 ASP A CA 1
ATOM 854 C C . ASP A 1 105 ? -12.947 8.984 15.209 1.00 92.19 105 ASP A C 1
ATOM 856 O O . ASP A 1 105 ? -14.152 8.843 15.034 1.00 92.19 105 ASP A O 1
ATOM 860 N N . GLN A 1 106 ? -12.108 9.043 14.166 1.00 93.88 106 GLN A N 1
ATOM 861 C CA . GLN A 1 106 ? -12.536 8.925 12.774 1.00 93.88 106 GLN A CA 1
ATOM 862 C C . GLN A 1 106 ? -11.873 7.738 12.081 1.00 93.88 106 GLN A C 1
ATOM 864 O O . GLN A 1 106 ? -10.659 7.517 12.160 1.00 93.88 106 GLN A O 1
ATOM 869 N N . GLU A 1 107 ? -12.683 6.998 11.337 1.00 94.62 107 GLU A N 1
ATOM 870 C CA . GLU A 1 107 ? -12.268 5.830 10.573 1.00 94.62 107 GLU A CA 1
ATOM 871 C C . GLU A 1 107 ? -11.656 6.265 9.239 1.00 94.62 107 GLU A C 1
ATOM 873 O O . GLU A 1 107 ? -12.218 7.089 8.512 1.00 94.62 107 GLU A O 1
ATOM 878 N N . HIS A 1 108 ? 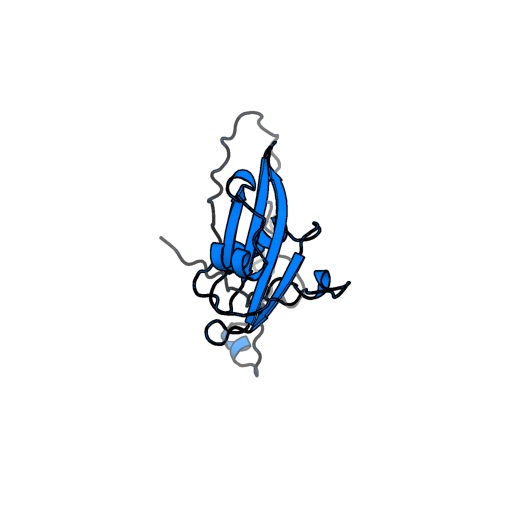-10.487 5.717 8.916 1.00 95.25 108 HIS A N 1
ATOM 879 C CA . HIS A 1 108 ? -9.726 6.048 7.721 1.00 95.25 108 HIS A CA 1
ATOM 880 C C . HIS A 1 108 ? -9.281 4.785 6.985 1.00 95.25 108 HIS A C 1
ATOM 882 O O . HIS A 1 108 ? -8.882 3.777 7.575 1.00 95.25 108 HIS A O 1
ATOM 888 N N . LEU A 1 109 ? -9.277 4.883 5.661 1.00 94.75 109 LEU A N 1
ATOM 889 C CA . LEU A 1 109 ? -8.720 3.892 4.764 1.00 94.75 109 LEU A CA 1
ATOM 890 C C . LEU A 1 109 ? -7.384 4.399 4.221 1.00 94.75 109 LEU A C 1
ATOM 892 O O . LEU A 1 109 ? -7.322 5.352 3.445 1.00 94.75 109 LEU A O 1
ATOM 896 N N . ARG A 1 110 ? -6.295 3.746 4.623 1.00 95.31 110 ARG A N 1
ATOM 897 C CA . ARG A 1 110 ? -4.954 4.024 4.111 1.00 95.31 110 ARG A CA 1
ATOM 898 C C . ARG A 1 110 ? -4.653 3.123 2.925 1.00 95.31 110 ARG A C 1
ATOM 900 O O . ARG A 1 110 ? -4.653 1.897 3.053 1.00 95.31 110 ARG A O 1
ATOM 907 N N . LEU A 1 111 ? -4.324 3.736 1.797 1.00 95.50 111 LEU A N 1
ATOM 908 C CA . LEU A 1 111 ? -4.085 3.062 0.528 1.00 95.50 111 LEU A CA 1
ATOM 909 C C . LEU A 1 111 ? -2.643 3.291 0.065 1.00 95.50 111 LEU A C 1
ATOM 911 O O . LEU A 1 111 ? -2.103 4.390 0.189 1.00 95.50 111 LEU A O 1
ATOM 915 N N . MET A 1 112 ? -2.003 2.253 -0.473 1.00 95.31 112 MET A N 1
ATOM 916 C CA . MET A 1 112 ? -0.658 2.336 -1.040 1.00 95.31 112 MET A CA 1
ATOM 917 C C . MET A 1 112 ? -0.544 1.458 -2.289 1.00 95.31 112 MET A C 1
ATOM 919 O O . MET A 1 112 ? -0.588 0.233 -2.196 1.00 95.31 112 MET A O 1
ATOM 923 N N . LEU A 1 113 ? -0.351 2.074 -3.454 1.00 94.88 113 LEU A N 1
ATOM 924 C CA . LEU A 1 113 ? -0.183 1.391 -4.737 1.00 94.88 113 LEU A CA 1
ATOM 925 C C . LEU A 1 113 ? 1.261 1.519 -5.223 1.00 94.88 113 LEU A C 1
ATOM 927 O O . LEU A 1 113 ? 1.720 2.613 -5.548 1.00 94.88 113 LEU A O 1
ATOM 931 N N . ARG A 1 114 ? 1.976 0.397 -5.298 1.00 93.75 114 ARG A N 1
ATOM 932 C CA . ARG A 1 114 ? 3.331 0.318 -5.855 1.00 93.75 114 ARG A CA 1
ATOM 933 C C . ARG A 1 114 ? 3.266 -0.110 -7.313 1.00 93.75 114 ARG A C 1
ATOM 935 O O . ARG A 1 114 ? 2.792 -1.208 -7.604 1.00 93.75 114 ARG A O 1
ATOM 942 N N . THR A 1 115 ? 3.783 0.739 -8.191 1.00 91.75 115 THR A N 1
ATOM 943 C CA . THR A 1 115 ? 4.068 0.427 -9.593 1.00 91.75 115 THR A CA 1
ATOM 944 C C . THR A 1 115 ? 5.580 0.282 -9.778 1.00 91.75 115 THR A C 1
ATOM 946 O O . THR A 1 115 ? 6.363 0.535 -8.857 1.00 91.75 115 THR A O 1
ATOM 949 N N . LYS A 1 116 ? 6.017 -0.105 -10.980 1.00 86.44 116 LYS A N 1
ATOM 950 C CA . LYS A 1 116 ? 7.445 -0.178 -11.324 1.00 86.44 116 LYS A CA 1
ATOM 951 C C . LYS A 1 116 ? 8.165 1.173 -11.197 1.00 86.44 116 LYS A C 1
ATOM 953 O O . LYS A 1 116 ? 9.346 1.203 -10.866 1.00 86.44 116 LYS A O 1
ATOM 958 N N . TYR A 1 117 ? 7.467 2.272 -11.482 1.00 83.38 117 TYR A N 1
ATOM 959 C CA . TYR A 1 117 ? 8.072 3.602 -11.613 1.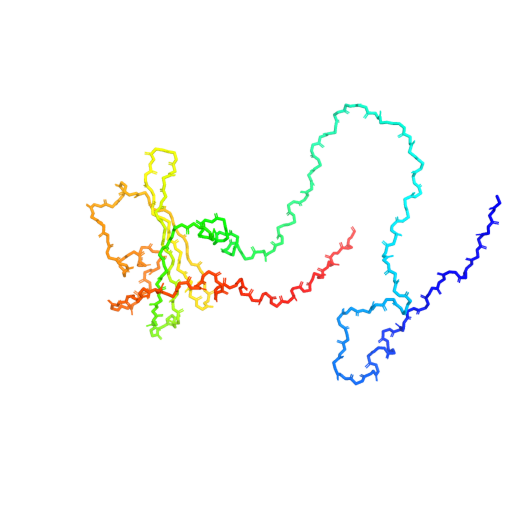00 83.38 117 TYR A CA 1
ATOM 960 C C . TYR A 1 117 ? 7.782 4.515 -10.426 1.00 83.38 117 TYR A C 1
ATOM 962 O O . TYR A 1 117 ? 8.573 5.404 -10.120 1.00 83.38 117 TYR A O 1
ATOM 970 N N . LYS A 1 118 ? 6.642 4.321 -9.759 1.00 88.88 118 LYS A N 1
ATOM 971 C CA . LYS A 1 118 ? 6.176 5.212 -8.701 1.00 88.88 118 LYS A CA 1
ATOM 972 C C . LYS A 1 118 ? 5.395 4.437 -7.654 1.00 88.88 118 LYS A C 1
ATOM 974 O O . LYS A 1 118 ? 4.760 3.425 -7.931 1.00 88.88 118 LYS A O 1
ATOM 979 N N . THR A 1 119 ? 5.427 4.933 -6.425 1.00 91.56 119 THR A N 1
ATOM 980 C CA . THR A 1 119 ? 4.464 4.510 -5.411 1.00 91.56 119 THR A CA 1
ATOM 981 C C . THR A 1 119 ? 3.524 5.655 -5.105 1.00 91.56 119 THR A C 1
ATOM 983 O O . THR A 1 119 ? 3.972 6.765 -4.817 1.00 91.56 119 THR A O 1
ATOM 986 N N . TYR A 1 120 ? 2.234 5.366 -5.150 1.00 93.12 120 TYR A N 1
ATOM 987 C CA . TYR A 1 120 ? 1.176 6.282 -4.775 1.00 93.12 120 TYR A CA 1
ATOM 988 C C . TYR A 1 120 ? 0.643 5.887 -3.401 1.00 93.12 120 TYR A C 1
ATOM 990 O O . TYR A 1 120 ? 0.619 4.706 -3.045 1.00 93.12 120 TYR A O 1
ATOM 998 N N . HIS A 1 121 ? 0.259 6.874 -2.606 1.00 93.88 121 HIS A N 1
ATOM 999 C CA . HIS A 1 121 ? -0.229 6.658 -1.255 1.00 93.88 121 HIS A CA 1
ATOM 1000 C C . HIS A 1 121 ? -1.238 7.743 -0.907 1.00 93.88 121 HIS A C 1
ATOM 1002 O O . HIS A 1 121 ? -0.940 8.920 -1.107 1.00 93.88 121 HIS A O 1
ATOM 1008 N N . ASP A 1 122 ? -2.357 7.343 -0.314 1.00 94.12 122 ASP A N 1
ATOM 1009 C CA . ASP A 1 122 ? -3.397 8.261 0.139 1.00 94.12 122 ASP A CA 1
ATOM 1010 C C . ASP A 1 122 ? -4.096 7.755 1.414 1.00 94.12 122 ASP A C 1
ATOM 1012 O O . ASP A 1 122 ? -3.984 6.577 1.778 1.00 94.12 122 ASP A O 1
ATOM 1016 N N . VAL A 1 123 ? -4.771 8.657 2.127 1.00 94.81 123 VAL A N 1
ATOM 1017 C CA . VAL A 1 123 ? -5.540 8.364 3.345 1.00 94.81 123 VAL A CA 1
ATOM 1018 C C . VAL A 1 123 ? -6.913 8.998 3.224 1.00 94.81 123 VAL A C 1
ATOM 1020 O O . VAL A 1 123 ? -7.046 10.217 3.290 1.00 94.81 123 VAL A O 1
ATOM 1023 N N . ILE A 1 124 ? -7.932 8.158 3.090 1.00 94.19 124 ILE A N 1
ATOM 1024 C CA . ILE A 1 124 ? -9.292 8.592 2.788 1.00 94.19 124 ILE A CA 1
ATOM 1025 C C . ILE A 1 124 ? -10.163 8.354 4.025 1.00 94.19 124 ILE A C 1
ATOM 1027 O O . ILE A 1 124 ? -10.260 7.208 4.471 1.00 94.19 124 ILE A O 1
ATOM 1031 N N . PRO A 1 125 ? -10.790 9.388 4.610 1.00 94.19 125 PRO A N 1
ATOM 1032 C CA . PRO A 1 125 ? -11.780 9.200 5.664 1.00 94.19 125 PRO A CA 1
ATOM 1033 C C . PRO A 1 125 ? -12.959 8.372 5.146 1.00 94.19 125 PRO A C 1
ATOM 1035 O O . PRO A 1 125 ? -13.464 8.622 4.051 1.00 94.19 125 PRO A O 1
ATOM 1038 N N . ILE A 1 126 ? -13.440 7.414 5.938 1.00 93.31 126 ILE A N 1
ATOM 1039 C CA . ILE A 1 126 ? -14.587 6.577 5.550 1.00 93.31 126 ILE A CA 1
ATOM 1040 C C . ILE A 1 126 ? -15.853 7.421 5.372 1.00 93.31 126 ILE A C 1
ATOM 1042 O O . ILE A 1 126 ? -16.679 7.111 4.523 1.00 93.31 126 ILE A O 1
ATOM 1046 N N . SER A 1 127 ? -15.968 8.547 6.080 1.00 91.06 127 SER A N 1
ATOM 1047 C CA . SER A 1 127 ? -17.064 9.509 5.910 1.00 91.06 127 SER A CA 1
ATOM 1048 C C . SER A 1 127 ? -17.152 10.120 4.504 1.00 91.06 127 SER A C 1
ATOM 1050 O O . SER A 1 127 ? -18.209 10.625 4.132 1.00 91.06 127 SER A O 1
ATOM 1052 N N . CYS A 1 128 ? -16.074 10.074 3.714 1.00 87.62 128 CYS A N 1
ATOM 1053 C CA . CYS A 1 128 ? -16.071 10.511 2.318 1.00 87.62 128 CYS A CA 1
ATOM 1054 C C . CYS A 1 128 ? -16.579 9.431 1.346 1.00 87.62 128 CYS A C 1
ATOM 1056 O O . CYS A 1 128 ? -16.756 9.719 0.162 1.00 87.62 128 CYS A O 1
ATOM 1058 N N . LEU A 1 129 ? -16.799 8.199 1.817 1.00 86.75 129 LEU A N 1
ATOM 1059 C CA . LEU A 1 129 ? -17.276 7.073 1.020 1.00 86.75 129 LEU A CA 1
ATOM 1060 C C . LEU A 1 129 ? -18.771 6.862 1.288 1.00 86.75 129 LEU A C 1
ATOM 1062 O O . LEU A 1 129 ? -19.184 6.599 2.413 1.00 86.75 129 LEU A O 1
ATOM 1066 N N . THR A 1 130 ? -19.596 6.975 0.249 1.00 79.62 130 THR A N 1
ATOM 1067 C CA . THR A 1 130 ? -21.045 6.722 0.342 1.00 79.62 130 THR A CA 1
ATOM 1068 C C . THR A 1 130 ? -21.379 5.228 0.370 1.00 79.62 130 THR A C 1
ATOM 1070 O O . THR A 1 130 ? -22.364 4.824 0.979 1.00 79.62 130 THR A O 1
ATOM 1073 N N . GLU A 1 131 ? -20.540 4.408 -0.263 1.00 88.44 131 GLU A N 1
ATOM 1074 C CA . GLU A 1 131 ? -20.546 2.944 -0.251 1.00 88.44 131 GLU A CA 1
ATOM 1075 C C . GLU A 1 131 ? -19.089 2.466 -0.270 1.00 88.44 131 GLU A C 1
ATOM 1077 O O . GLU A 1 131 ? -18.224 3.165 -0.804 1.00 88.44 131 GLU A O 1
ATOM 1082 N N . PHE A 1 132 ? -18.794 1.292 0.301 1.00 84.62 132 PHE A N 1
ATOM 1083 C CA . PHE A 1 132 ? -17.444 0.731 0.251 1.00 84.62 132 PHE A CA 1
ATOM 1084 C C . PHE A 1 132 ? -17.082 0.309 -1.185 1.00 84.62 132 PHE A C 1
ATOM 1086 O O . PHE A 1 132 ? -17.643 -0.666 -1.692 1.00 84.62 132 PHE A O 1
ATOM 1093 N N . PRO A 1 133 ? -16.129 1.000 -1.844 1.00 89.06 133 PRO A N 1
ATOM 1094 C CA . PRO A 1 133 ? -15.747 0.677 -3.211 1.00 89.06 133 PRO A CA 1
ATOM 1095 C C . PRO A 1 133 ? -15.054 -0.688 -3.287 1.00 89.06 133 PRO A C 1
ATOM 1097 O O . PRO A 1 133 ? -14.416 -1.144 -2.340 1.00 89.06 133 PRO A O 1
ATOM 1100 N N . ASN A 1 134 ? -15.112 -1.339 -4.446 1.00 92.19 134 ASN A N 1
ATOM 1101 C CA . ASN A 1 134 ? -14.330 -2.550 -4.676 1.00 92.19 134 ASN A CA 1
ATOM 1102 C C . ASN A 1 134 ? -12.818 -2.234 -4.739 1.00 92.19 134 ASN A C 1
ATOM 1104 O O . ASN A 1 134 ? -12.400 -1.086 -4.886 1.00 92.19 134 ASN A O 1
ATOM 1108 N N . VAL A 1 135 ? -11.971 -3.265 -4.686 1.00 93.56 135 VAL A N 1
ATOM 1109 C CA . VAL A 1 135 ? -10.503 -3.095 -4.675 1.00 93.56 135 VAL A CA 1
ATOM 1110 C C . VAL A 1 135 ? -9.977 -2.343 -5.909 1.00 93.56 135 VAL A C 1
ATOM 1112 O O . VAL A 1 135 ? -9.042 -1.554 -5.791 1.00 93.56 135 VAL A O 1
ATOM 1115 N N . VAL A 1 136 ? -10.577 -2.547 -7.086 1.00 95.00 136 VAL A N 1
ATOM 1116 C CA . VAL A 1 136 ? -10.201 -1.840 -8.325 1.00 95.00 136 VAL A CA 1
ATOM 1117 C C . VAL A 1 136 ? -10.553 -0.355 -8.222 1.00 95.00 136 VAL A C 1
ATOM 1119 O O . VAL A 1 136 ? -9.732 0.498 -8.546 1.00 95.00 136 VAL A O 1
ATOM 1122 N N . GLN A 1 137 ? -11.749 -0.036 -7.729 1.00 94.31 137 GLN A N 1
ATOM 1123 C CA . GLN A 1 137 ? -12.198 1.333 -7.487 1.00 94.31 137 GLN A CA 1
ATOM 1124 C C . GLN A 1 137 ? -11.312 2.021 -6.441 1.00 94.31 137 GLN A C 1
ATOM 1126 O O . GLN A 1 137 ? -10.878 3.146 -6.664 1.00 94.31 137 GLN A O 1
ATOM 1131 N N . MET A 1 138 ? -10.949 1.325 -5.358 1.00 94.56 138 MET A N 1
ATOM 1132 C CA . MET A 1 138 ? -9.991 1.826 -4.367 1.00 94.56 138 MET A CA 1
ATOM 1133 C C . MET A 1 138 ? -8.621 2.124 -4.983 1.00 94.56 138 MET A C 1
ATOM 1135 O O . MET A 1 138 ? -8.012 3.134 -4.648 1.00 94.56 138 MET A O 1
ATOM 1139 N N . ALA A 1 139 ? -8.127 1.280 -5.891 1.00 94.69 139 ALA A N 1
ATOM 1140 C CA . ALA A 1 139 ? -6.866 1.543 -6.581 1.00 94.69 139 ALA A CA 1
ATOM 1141 C C . ALA A 1 139 ? -6.957 2.798 -7.469 1.00 94.69 139 ALA A C 1
ATOM 1143 O O . ALA A 1 139 ? -6.030 3.610 -7.471 1.00 94.69 139 ALA A O 1
ATOM 1144 N N . LYS A 1 140 ? -8.095 2.991 -8.152 1.00 94.44 140 LYS A N 1
ATOM 1145 C CA . LYS A 1 140 ? -8.364 4.166 -8.997 1.00 94.44 140 LYS A CA 1
ATOM 1146 C C . LYS A 1 140 ? -8.444 5.478 -8.221 1.00 94.44 140 LYS A C 1
ATOM 1148 O O . LYS A 1 140 ? -8.030 6.495 -8.761 1.00 94.44 140 LYS A O 1
ATOM 1153 N N . LEU A 1 141 ? -8.887 5.457 -6.959 1.00 93.31 141 LEU A N 1
ATOM 1154 C CA . LEU A 1 141 ? -8.851 6.643 -6.086 1.00 93.31 141 LEU A CA 1
ATOM 1155 C C . LEU A 1 141 ? -7.424 7.177 -5.888 1.00 93.31 141 LEU A C 1
ATOM 1157 O O . LEU A 1 141 ? -7.234 8.371 -5.696 1.00 93.31 141 LEU A O 1
ATOM 1161 N N . VAL A 1 142 ? -6.420 6.296 -5.941 1.00 93.12 142 VAL A N 1
ATOM 1162 C CA . VAL A 1 142 ? -5.012 6.661 -5.734 1.00 93.12 142 VAL A CA 1
ATOM 1163 C C . VAL A 1 142 ? -4.278 6.876 -7.066 1.00 93.12 142 VAL A C 1
ATOM 1165 O O . VAL A 1 142 ? -3.336 7.667 -7.144 1.00 93.12 142 VAL A O 1
ATOM 1168 N N . CYS A 1 143 ? -4.668 6.147 -8.115 1.00 93.50 143 CYS A N 1
ATOM 1169 C CA . CYS A 1 143 ? -4.075 6.233 -9.445 1.00 93.50 143 CYS A CA 1
ATOM 1170 C C . CYS A 1 143 ? -5.126 5.930 -10.523 1.00 93.50 143 CYS A C 1
ATOM 1172 O O . CYS A 1 143 ? -5.475 4.773 -10.756 1.00 93.50 143 CYS A O 1
ATOM 1174 N N . GLU A 1 144 ? -5.601 6.973 -11.203 1.00 93.88 144 GLU A N 1
ATOM 1175 C CA . GLU A 1 144 ? -6.648 6.875 -12.233 1.00 93.88 144 GLU A CA 1
ATOM 1176 C C . GLU A 1 144 ? -6.224 6.053 -13.462 1.00 93.88 144 GLU A C 1
ATOM 1178 O O . GLU A 1 144 ? -7.068 5.461 -14.130 1.00 93.88 144 GLU A O 1
ATOM 1183 N N . GLU A 1 145 ? -4.918 5.970 -13.732 1.00 92.31 145 GLU A N 1
ATOM 1184 C CA . GLU A 1 145 ? -4.334 5.238 -14.867 1.00 92.31 145 GLU A CA 1
ATOM 1185 C C . GLU A 1 145 ? -4.469 3.710 -14.750 1.00 92.31 145 GLU A C 1
ATOM 1187 O O . GLU A 1 145 ? -4.224 2.998 -15.721 1.00 92.31 145 GLU A O 1
ATOM 1192 N N . VAL A 1 146 ? -4.850 3.187 -13.577 1.00 93.31 146 VAL A N 1
ATOM 1193 C CA . VAL A 1 146 ? -5.017 1.745 -13.358 1.00 93.31 146 VAL A CA 1
ATOM 1194 C C . VAL A 1 146 ? -6.177 1.213 -14.199 1.00 93.31 146 VAL A C 1
ATOM 1196 O O . VAL A 1 146 ? -7.346 1.534 -13.957 1.00 93.31 146 VAL A O 1
ATOM 1199 N N . ASN A 1 147 ? -5.864 0.322 -15.137 1.00 94.06 147 ASN A N 1
ATOM 1200 C CA . ASN A 1 147 ? -6.827 -0.293 -16.038 1.00 94.06 147 ASN A CA 1
ATOM 1201 C C . ASN A 1 147 ? -6.755 -1.823 -15.951 1.00 94.06 147 ASN A C 1
ATOM 1203 O O . ASN A 1 147 ? -6.199 -2.504 -16.812 1.00 94.06 147 ASN A O 1
ATOM 1207 N N . VAL A 1 148 ? -7.339 -2.360 -14.880 1.00 94.12 148 VAL A N 1
ATOM 1208 C CA . VAL A 1 148 ? -7.421 -3.801 -14.619 1.00 94.12 148 VAL A CA 1
ATOM 1209 C C . VAL A 1 148 ? -8.848 -4.201 -14.265 1.00 94.12 148 VAL A C 1
ATOM 1211 O O . VAL A 1 148 ? -9.565 -3.445 -13.609 1.00 94.12 148 VAL A O 1
ATOM 1214 N N . ASP A 1 149 ? -9.229 -5.425 -14.620 1.00 92.81 149 ASP A N 1
ATOM 1215 C CA . ASP A 1 149 ? -10.549 -5.970 -14.275 1.00 92.81 149 ASP A CA 1
ATOM 1216 C C . ASP A 1 149 ? -10.617 -6.445 -12.819 1.00 92.81 149 ASP A C 1
ATOM 1218 O O . ASP A 1 149 ? -11.674 -6.440 -12.186 1.00 92.81 149 ASP A O 1
ATOM 1222 N N . ARG A 1 150 ? -9.481 -6.904 -12.278 1.00 94.62 150 ARG A N 1
ATOM 1223 C C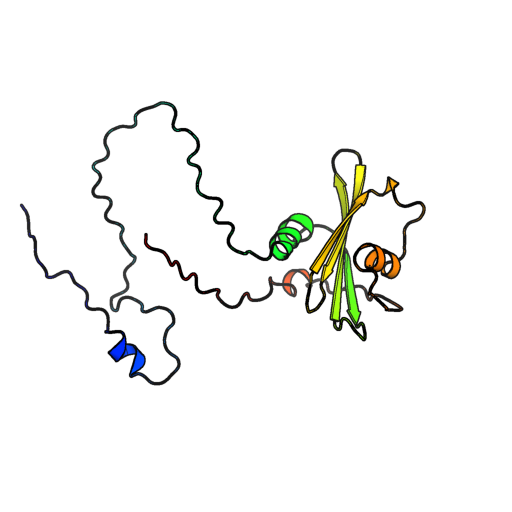A . ARG A 1 150 ? -9.427 -7.572 -10.978 1.00 94.62 150 ARG A CA 1
ATOM 1224 C C . ARG A 1 150 ? -8.068 -7.443 -10.297 1.00 94.62 150 ARG A C 1
ATOM 1226 O O . ARG A 1 150 ? -7.013 -7.465 -10.929 1.00 94.62 150 ARG A O 1
ATOM 1233 N N . PHE A 1 151 ? -8.124 -7.419 -8.969 1.00 95.81 151 PHE A N 1
ATOM 1234 C CA . PHE A 1 151 ? -6.997 -7.652 -8.075 1.00 95.81 151 PHE A CA 1
ATOM 1235 C C . PHE A 1 151 ? -7.061 -9.051 -7.446 1.00 95.81 151 PHE A C 1
ATOM 1237 O O . PHE A 1 151 ? -8.141 -9.573 -7.149 1.00 95.81 151 PHE A O 1
ATOM 1244 N N . TYR A 1 152 ? -5.894 -9.648 -7.210 1.00 93.69 152 TYR A N 1
ATOM 1245 C CA . TYR A 1 152 ? -5.762 -10.958 -6.579 1.00 93.69 152 TYR A CA 1
ATOM 1246 C C . TYR A 1 152 ? -5.227 -10.805 -5.153 1.00 93.69 152 TYR A C 1
ATOM 1248 O O . TYR A 1 152 ? -4.192 -10.159 -4.969 1.00 93.69 152 TYR A O 1
ATOM 1256 N N . PRO A 1 153 ? -5.902 -11.367 -4.134 1.00 93.31 153 PRO A N 1
ATOM 1257 C CA . PRO A 1 153 ? -5.432 -11.276 -2.760 1.00 93.31 153 PRO A CA 1
ATOM 1258 C C . PRO A 1 153 ? -4.130 -12.065 -2.587 1.00 93.31 153 PRO A C 1
ATOM 1260 O O . PRO A 1 153 ? -3.980 -13.186 -3.078 1.00 93.31 153 PRO A O 1
ATOM 1263 N N . VAL A 1 154 ? -3.182 -11.478 -1.867 1.00 89.75 154 VAL A N 1
ATOM 1264 C CA . VAL A 1 154 ? -1.911 -12.109 -1.513 1.00 89.75 154 VAL A CA 1
ATOM 1265 C C . VAL A 1 154 ? -2.130 -12.913 -0.229 1.00 89.75 154 VAL A C 1
ATOM 1267 O O . VAL A 1 154 ? -2.041 -12.385 0.874 1.00 89.75 154 VAL A O 1
ATOM 1270 N N . LEU A 1 155 ? -2.444 -14.201 -0.379 1.00 78.56 155 LEU A N 1
ATOM 1271 C CA . LEU A 1 155 ? -2.866 -15.082 0.723 1.00 78.56 155 LEU A CA 1
ATOM 1272 C C . LEU A 1 155 ? -1.731 -15.889 1.367 1.00 78.56 155 LEU A C 1
ATOM 1274 O O . LEU A 1 155 ? -1.987 -16.835 2.106 1.00 78.56 155 LEU A O 1
ATOM 1278 N N . TYR A 1 156 ? -0.469 -15.572 1.080 1.00 65.31 156 TYR A N 1
ATOM 1279 C CA . TYR A 1 156 ? 0.634 -16.395 1.560 1.00 65.31 156 TYR A CA 1
ATOM 1280 C C . TYR A 1 156 ? 0.940 -16.094 3.050 1.00 65.31 156 TYR A C 1
ATOM 1282 O O . TYR A 1 156 ? 1.324 -14.975 3.392 1.00 65.31 156 TYR A O 1
ATOM 1290 N N . PRO A 1 157 ? 0.817 -17.067 3.977 1.00 53.88 157 PRO A N 1
ATOM 1291 C CA . PRO A 1 157 ? 0.970 -16.815 5.419 1.00 53.88 157 PRO A CA 1
ATOM 1292 C C . PRO A 1 157 ? 2.359 -16.297 5.834 1.00 53.88 157 PRO A C 1
ATOM 1294 O O . PRO A 1 157 ? 2.527 -15.750 6.919 1.00 53.88 157 PRO A O 1
ATOM 1297 N N . LYS A 1 158 ? 3.370 -16.441 4.964 1.00 51.28 158 LYS A N 1
ATOM 1298 C CA . LYS A 1 158 ? 4.749 -15.962 5.159 1.00 51.28 158 LYS A CA 1
ATOM 1299 C C . LYS A 1 158 ? 5.087 -14.682 4.360 1.00 51.28 158 LYS A C 1
ATOM 1301 O O . LYS A 1 158 ? 6.261 -14.343 4.232 1.00 51.28 158 LYS A O 1
ATOM 1306 N N . VAL A 1 159 ? 4.106 -13.941 3.825 1.00 47.75 159 VAL A N 1
ATOM 1307 C CA . VAL A 1 159 ? 4.332 -12.723 2.991 1.00 47.75 159 VAL A CA 1
ATOM 1308 C C . VAL A 1 159 ? 5.077 -11.618 3.725 1.00 47.75 159 VAL A C 1
ATOM 1310 O O . VAL A 1 159 ? 5.846 -10.892 3.098 1.00 47.75 159 VAL A O 1
ATOM 1313 N N . ALA A 1 160 ? 4.931 -11.534 5.050 1.00 49.06 160 ALA A N 1
ATOM 1314 C CA . ALA A 1 160 ? 5.700 -10.605 5.877 1.00 49.06 160 ALA A CA 1
ATOM 1315 C C . ALA A 1 160 ? 7.227 -10.782 5.722 1.00 49.06 160 ALA A C 1
ATOM 1317 O O . ALA A 1 160 ? 7.973 -9.840 5.966 1.00 49.06 160 ALA A O 1
ATOM 1318 N N . VAL A 1 161 ? 7.684 -11.958 5.266 1.00 51.66 161 VAL A N 1
ATOM 1319 C CA . VAL A 1 161 ? 9.095 -12.281 4.997 1.00 51.66 161 VAL A CA 1
ATOM 1320 C C . VAL A 1 161 ? 9.475 -12.069 3.517 1.00 51.66 161 VAL A C 1
ATOM 1322 O O . VAL A 1 161 ? 10.651 -11.909 3.210 1.00 51.66 161 VAL A O 1
ATOM 1325 N N . PHE A 1 162 ? 8.506 -12.036 2.588 1.00 45.84 162 PHE A N 1
ATOM 1326 C CA . PHE A 1 162 ? 8.753 -11.956 1.134 1.00 45.84 162 PHE A CA 1
ATOM 1327 C C . PHE A 1 162 ? 8.739 -10.530 0.558 1.00 45.84 162 PHE A C 1
ATOM 1329 O O . PHE A 1 162 ? 9.242 -10.315 -0.540 1.00 45.84 162 PHE A O 1
ATOM 1336 N N . PHE A 1 163 ? 8.241 -9.537 1.300 1.00 44.16 163 PHE A N 1
ATOM 1337 C CA . PHE A 1 163 ? 8.524 -8.121 1.030 1.00 44.16 163 PHE A CA 1
ATOM 1338 C C . PHE A 1 163 ? 9.596 -7.597 2.000 1.00 44.16 163 PHE A C 1
ATOM 1340 O O . PHE A 1 163 ? 9.292 -6.742 2.839 1.00 44.16 163 PHE A O 1
ATOM 1347 N N . PRO A 1 164 ? 10.859 -8.065 1.918 1.00 52.12 164 PRO A N 1
ATOM 1348 C CA . PRO A 1 164 ? 11.938 -7.280 2.483 1.00 52.12 164 PRO A CA 1
ATOM 1349 C C . PRO A 1 164 ? 11.941 -5.916 1.768 1.00 52.12 164 PRO A C 1
ATOM 1351 O O . PRO A 1 164 ? 11.463 -5.806 0.630 1.00 52.12 164 PRO A O 1
ATOM 1354 N N . PRO A 1 165 ? 12.428 -4.842 2.415 1.00 46.59 165 PRO A N 1
ATOM 1355 C CA . PRO A 1 165 ? 12.684 -3.603 1.694 1.00 46.59 165 PRO A CA 1
ATOM 1356 C C . PRO A 1 165 ? 13.486 -3.961 0.441 1.00 46.59 165 PRO A C 1
ATOM 1358 O O . PRO A 1 165 ? 14.437 -4.737 0.537 1.00 46.59 165 PRO A O 1
ATOM 1361 N N . PHE A 1 166 ? 13.068 -3.440 -0.719 1.00 45.16 166 PHE A N 1
ATOM 1362 C CA . PHE A 1 166 ? 13.862 -3.500 -1.946 1.00 45.16 166 PHE A CA 1
ATOM 1363 C C . PHE A 1 166 ? 15.337 -3.312 -1.569 1.00 45.16 166 PHE A C 1
ATOM 1365 O O . PHE A 1 166 ? 15.610 -2.395 -0.780 1.00 45.16 166 PHE A O 1
ATOM 1372 N N . PRO A 1 167 ? 16.269 -4.150 -2.057 1.00 41.16 167 PRO A N 1
ATOM 1373 C CA . PRO A 1 167 ? 17.675 -3.908 -1.814 1.00 41.16 167 PRO A CA 1
ATOM 1374 C C . PRO A 1 167 ? 17.970 -2.562 -2.461 1.00 41.16 167 PRO A C 1
ATOM 1376 O O . PRO A 1 167 ? 18.007 -2.421 -3.681 1.00 41.16 167 PRO A O 1
ATOM 1379 N N . CYS A 1 168 ? 18.079 -1.534 -1.626 1.00 45.16 168 CYS A N 1
ATOM 1380 C CA . CYS A 1 168 ? 18.643 -0.280 -2.052 1.00 45.16 168 CYS A CA 1
ATOM 1381 C C . CYS A 1 168 ? 20.051 -0.666 -2.491 1.00 45.16 168 CYS A C 1
ATOM 1383 O O . CYS A 1 168 ? 20.832 -1.148 -1.665 1.00 45.16 168 CYS A O 1
ATOM 1385 N N . HIS A 1 169 ? 20.358 -0.521 -3.783 1.00 53.44 169 HIS A N 1
ATOM 1386 C CA . HIS A 1 169 ? 21.752 -0.453 -4.193 1.00 53.44 169 HIS A CA 1
ATOM 1387 C C . HIS A 1 169 ? 22.453 0.504 -3.222 1.00 53.44 169 HIS A C 1
ATOM 1389 O O . HIS A 1 169 ? 21.851 1.525 -2.864 1.00 53.44 169 HIS A O 1
ATOM 1395 N N . PRO A 1 170 ? 23.651 0.155 -2.726 1.00 41.59 170 PRO A N 1
ATOM 1396 C CA . PRO A 1 170 ? 24.337 0.965 -1.739 1.00 41.59 170 PRO A CA 1
ATOM 1397 C C . PRO A 1 170 ? 24.547 2.348 -2.350 1.00 41.59 170 PRO A C 1
ATOM 1399 O O . PRO A 1 170 ? 25.382 2.525 -3.232 1.00 41.59 170 PRO A O 1
ATOM 1402 N N . SER A 1 171 ? 23.741 3.320 -1.924 1.00 35.81 171 SER A N 1
ATOM 1403 C CA . SER A 1 171 ? 23.991 4.719 -2.217 1.00 35.81 171 SER A CA 1
ATOM 1404 C C . SER A 1 171 ? 25.281 5.069 -1.496 1.00 35.81 171 SER A C 1
ATOM 1406 O O . SER A 1 171 ? 25.299 5.288 -0.285 1.00 35.81 171 SER A O 1
ATOM 1408 N N . THR A 1 172 ? 26.369 5.064 -2.257 1.00 39.03 172 THR A N 1
ATOM 1409 C CA . THR A 1 172 ? 27.586 5.819 -1.995 1.00 39.03 172 THR A CA 1
ATOM 1410 C C . THR A 1 172 ? 27.194 7.206 -1.496 1.00 39.03 172 THR A C 1
ATOM 1412 O O . THR A 1 172 ? 26.695 8.038 -2.254 1.00 39.03 172 THR A O 1
ATOM 1415 N N . ARG A 1 173 ? 27.370 7.445 -0.192 1.00 33.38 173 ARG A N 1
ATOM 1416 C CA . ARG A 1 173 ? 27.385 8.794 0.373 1.00 33.38 173 ARG A CA 1
ATOM 1417 C C . ARG A 1 173 ? 28.691 9.443 -0.069 1.00 33.38 173 ARG A C 1
ATOM 1419 O O . ARG A 1 173 ? 29.696 9.329 0.619 1.00 33.38 173 ARG A O 1
ATOM 1426 N N . ASN A 1 174 ? 28.660 10.122 -1.206 1.00 40.75 174 ASN A N 1
ATOM 1427 C CA . ASN A 1 174 ? 29.655 11.140 -1.505 1.00 40.75 174 ASN A CA 1
ATOM 1428 C C . ASN A 1 174 ? 29.227 12.402 -0.745 1.00 40.75 174 ASN A C 1
ATOM 1430 O O . ASN A 1 174 ? 28.196 12.986 -1.067 1.00 40.75 174 ASN A O 1
ATOM 1434 N N . HIS A 1 175 ? 29.970 12.782 0.294 1.00 41.78 175 HIS A N 1
ATOM 1435 C CA . HIS A 1 175 ? 29.954 14.155 0.801 1.00 41.78 175 HIS A CA 1
ATOM 1436 C C . HIS A 1 175 ? 31.080 14.919 0.092 1.00 41.78 175 HIS A C 1
ATOM 1438 O O . HIS A 1 175 ? 32.242 14.822 0.472 1.00 41.78 175 HIS A O 1
ATOM 1444 N N . HIS A 1 176 ? 30.705 15.620 -0.974 1.00 43.72 176 HIS A N 1
ATOM 1445 C CA . HIS A 1 176 ? 31.226 16.948 -1.314 1.00 43.72 176 HIS A CA 1
ATOM 1446 C C . HIS A 1 176 ? 30.333 17.941 -0.529 1.00 43.72 176 HIS A C 1
ATOM 1448 O O . HIS A 1 176 ? 29.152 17.642 -0.353 1.00 43.72 176 HIS A O 1
ATOM 1454 N N . ASP A 1 177 ? 30.779 19.020 0.117 1.00 37.47 177 ASP A N 1
ATOM 1455 C CA . ASP A 1 177 ? 31.707 20.094 -0.274 1.00 37.47 177 ASP A CA 1
ATOM 1456 C C . ASP A 1 177 ? 32.228 20.797 1.007 1.00 37.47 177 ASP A C 1
ATOM 1458 O O . ASP A 1 177 ? 31.478 20.948 1.969 1.00 37.47 177 ASP A O 1
ATOM 1462 N N . VAL A 1 178 ? 33.532 21.042 1.191 1.00 39.25 178 VAL A N 1
ATOM 1463 C CA . VAL A 1 178 ? 34.292 22.286 0.902 1.00 39.25 178 VAL A CA 1
ATOM 1464 C C . VAL A 1 178 ? 33.483 23.497 0.416 1.00 39.25 178 VAL A C 1
ATOM 1466 O O . VAL A 1 178 ? 33.169 23.605 -0.762 1.00 39.25 178 VAL A O 1
ATOM 1469 N N . THR A 1 179 ? 33.301 24.496 1.282 1.00 37.22 179 THR A N 1
ATOM 1470 C CA . THR A 1 179 ? 33.840 25.860 1.082 1.00 37.22 179 THR A CA 1
ATOM 1471 C C . THR A 1 179 ? 34.054 26.500 2.448 1.00 37.22 179 THR A C 1
ATOM 1473 O O . THR A 1 179 ? 33.149 26.363 3.300 1.00 37.22 179 THR A O 1
#

InterPro domains:
  IPR035974 Rap/Ran-GAP superfamily [SSF111347] (62-159)
  IPR050989 Rap1/Ran GTPase-activating [PTHR15711] (8-159)

Organism: NCBI:txid32473